Protein AF-A0A2R6L2K7-F1 (afdb_monomer)

Solvent-accessible surface area (backbone atoms only — not comparable to full-atom values): 9594 Å² total; per-residue (Å²): 142,84,84,87,81,92,71,81,72,74,74,75,50,68,69,57,54,51,52,52,54,52,51,53,54,52,49,56,57,52,56,72,70,53,77,77,84,83,84,81,93,77,87,82,92,82,90,83,88,83,89,83,91,78,91,84,77,79,75,54,101,51,101,55,38,68,54,60,54,50,56,69,71,49,79,73,59,84,59,66,73,78,69,74,61,68,86,59,79,52,70,46,79,48,62,51,57,77,86,43,71,70,37,73,26,36,37,38,37,29,46,72,83,39,60,38,49,74,41,76,40,66,57,100,82,45,74,54,48,50,19,38,88,80,5,36,33,72,32,63,34,72,75,79,84,132

pLDDT: mean 70.87, std 17.77, range [35.28, 95.0]

Nearest PDB structures (foldseek):
  6blq-assembly1_A  TM=5.596E-01  e=4.048E+00  Mus musculus

Sequence (146 aa):
MIAGTDEAGRAVDTRQVGLVVVAILGLAVAALFIPAPAGGDGSGPGNGSDGTDGTPDAPSDGPGGWLLWLVDQIDIDDTPPDRAETDEPRCVVAFDPPPEPGRTVTVSVVLDGERAADVPVWFEGERIGRTDGDGTVSGEVPYVRE

Mean predicted aligned error: 21.25 Å

Radius of gyration: 28.39 Å; Cα contacts (8 Å, |Δi|>4): 127; chains: 1; bounding box: 73×47×49 Å

Secondary structure (DSSP, 8-state):
-------------HHHHHHHHHHHHHHHHHHHTS--------------------------SSTTHHHHHHHHHS----S-----------EEEEEES---TT-EEEEEEEETTEE--S-EEEETTEEEEE--TTSEEEEEPPPPP-

Foldseek 3Di:
DDDDDPPPVVPCPVVNVVVVVVVVVVVVVVVVPDDPDDDDDDDDDDDDDDDDDDDDDQPDPDPCSVVVVVVVPPPPVPVPPPPPPPVPWDWDWDWVPPADAQDKIKIWIDTNNHQDFQDFDDDPNHTQDTAHPNNIDIGHHHDDDD

Structure (mmCIF, N/CA/C/O backbone):
data_AF-A0A2R6L2K7-F1
#
_entry.id   AF-A0A2R6L2K7-F1
#
loop_
_atom_site.group_PDB
_atom_site.id
_atom_site.type_symbol
_atom_site.label_atom_id
_atom_site.label_alt_id
_atom_site.label_comp_id
_atom_site.label_asym_id
_atom_site.label_entity_id
_atom_site.label_seq_id
_atom_site.pdbx_PDB_ins_code
_atom_site.Cartn_x
_atom_site.Cartn_y
_atom_site.Cartn_z
_atom_site.occupancy
_atom_site.B_iso_or_equiv
_atom_site.auth_seq_id
_atom_site.auth_comp_id
_atom_site.auth_asym_id
_atom_site.auth_atom_id
_atom_site.pdbx_PDB_model_num
ATOM 1 N N . MET A 1 1 ? 5.139 -39.641 22.511 1.00 47.28 1 MET A N 1
ATOM 2 C CA . MET A 1 1 ? 6.504 -39.171 22.201 1.00 47.28 1 MET A CA 1
ATOM 3 C C . MET A 1 1 ? 6.721 -39.317 20.709 1.00 47.28 1 MET A C 1
ATOM 5 O O . MET A 1 1 ? 6.937 -40.432 20.260 1.00 47.28 1 MET A O 1
ATOM 9 N N . ILE A 1 2 ? 6.615 -38.214 19.968 1.00 41.72 2 ILE A N 1
ATOM 10 C CA . ILE A 1 2 ? 7.308 -37.998 18.694 1.00 41.72 2 ILE A CA 1
ATOM 11 C C . ILE A 1 2 ? 7.810 -36.557 18.780 1.00 41.72 2 ILE A C 1
ATOM 13 O O . ILE A 1 2 ? 7.048 -35.653 19.117 1.00 41.72 2 ILE A O 1
ATOM 17 N N . ALA A 1 3 ? 9.120 -36.420 18.636 1.00 46.97 3 ALA A N 1
ATOM 18 C CA . ALA A 1 3 ? 9.870 -35.181 18.655 1.00 46.97 3 ALA A CA 1
ATOM 19 C C . ALA A 1 3 ? 9.956 -34.595 17.239 1.00 46.97 3 ALA A C 1
ATOM 21 O O . ALA A 1 3 ? 9.873 -35.345 16.269 1.00 46.97 3 ALA A O 1
ATOM 22 N N . GLY A 1 4 ? 10.217 -33.290 17.164 1.00 48.97 4 GLY A N 1
ATOM 23 C CA . GLY A 1 4 ? 10.789 -32.648 15.981 1.00 48.97 4 GLY A CA 1
ATOM 24 C C . GLY A 1 4 ? 9.807 -31.810 15.172 1.00 48.97 4 GLY A C 1
ATOM 25 O O . GLY A 1 4 ? 9.266 -32.282 14.184 1.00 48.97 4 GLY A O 1
ATOM 26 N N . THR A 1 5 ? 9.671 -30.542 15.549 1.00 47.66 5 THR A N 1
ATOM 27 C CA . THR A 1 5 ? 9.524 -29.445 14.581 1.00 47.66 5 THR A CA 1
ATOM 28 C C . THR A 1 5 ? 10.376 -28.297 15.098 1.00 47.66 5 THR A C 1
ATOM 30 O O . THR A 1 5 ? 9.903 -27.379 15.767 1.00 47.66 5 THR A O 1
ATOM 33 N N . ASP A 1 6 ? 11.677 -28.425 14.849 1.00 57.09 6 ASP A N 1
ATOM 34 C CA . ASP A 1 6 ? 12.589 -27.298 14.742 1.00 57.09 6 ASP A CA 1
ATOM 35 C C . ASP A 1 6 ? 12.158 -26.466 13.529 1.00 57.09 6 ASP A C 1
ATOM 37 O O . ASP A 1 6 ? 12.648 -26.656 12.425 1.00 57.09 6 ASP A O 1
ATOM 41 N N . GLU A 1 7 ? 11.224 -25.543 13.726 1.00 50.31 7 GLU A N 1
ATOM 42 C CA . GLU A 1 7 ? 10.991 -24.447 12.786 1.00 50.31 7 GLU A CA 1
ATOM 43 C C . GLU A 1 7 ? 11.061 -23.136 13.558 1.00 50.31 7 GLU A C 1
ATOM 45 O O . GLU A 1 7 ? 10.101 -22.383 13.713 1.00 50.31 7 GLU A O 1
ATOM 50 N N . ALA A 1 8 ? 12.262 -22.851 14.061 1.00 45.91 8 ALA A N 1
ATOM 51 C CA . ALA A 1 8 ? 12.682 -21.481 14.285 1.00 45.91 8 ALA A CA 1
ATOM 52 C C . ALA A 1 8 ? 12.795 -20.806 12.909 1.00 45.91 8 ALA A C 1
ATOM 54 O O . ALA A 1 8 ? 13.889 -20.630 12.372 1.00 45.91 8 ALA A O 1
ATOM 55 N N . GLY A 1 9 ? 11.646 -20.454 12.325 1.00 46.88 9 GLY A N 1
ATOM 56 C CA . GLY A 1 9 ? 11.562 -19.483 11.249 1.00 46.88 9 GLY A CA 1
ATOM 57 C C . GLY A 1 9 ? 12.217 -18.217 11.770 1.00 46.88 9 GLY A C 1
ATOM 58 O O . GLY A 1 9 ? 11.654 -17.505 12.601 1.00 46.88 9 GLY A O 1
ATOM 59 N N . ARG A 1 10 ? 13.474 -18.004 11.377 1.00 57.91 10 ARG A N 1
ATOM 60 C CA . ARG A 1 10 ? 14.260 -16.841 11.764 1.00 57.91 10 ARG A CA 1
ATOM 61 C C . ARG A 1 10 ? 13.556 -15.655 11.124 1.00 57.91 10 ARG A C 1
ATOM 63 O O . ARG A 1 10 ? 13.783 -15.374 9.953 1.00 57.91 10 ARG A O 1
ATOM 70 N N . ALA A 1 11 ? 12.635 -15.044 11.867 1.00 52.50 11 ALA A N 1
ATOM 71 C CA . ALA A 1 11 ? 11.959 -13.831 11.457 1.00 52.50 11 ALA A CA 1
ATOM 72 C C . ALA A 1 11 ? 13.060 -12.851 11.065 1.00 52.50 11 ALA A C 1
ATOM 74 O O . ALA A 1 11 ? 13.870 -12.442 11.899 1.00 52.50 11 ALA A O 1
ATOM 75 N N . VAL A 1 12 ? 13.179 -12.586 9.768 1.00 62.56 12 VAL A N 1
ATOM 76 C CA . VAL A 1 12 ? 14.147 -11.617 9.288 1.00 62.56 12 VAL A CA 1
ATOM 77 C C . VAL A 1 12 ? 13.568 -10.274 9.695 1.00 62.56 12 VAL A C 1
ATOM 79 O O . VAL A 1 12 ? 12.585 -9.818 9.116 1.00 62.56 12 VAL A O 1
ATOM 82 N N . ASP A 1 13 ? 14.124 -9.678 10.748 1.00 73.06 13 ASP A N 1
ATOM 83 C CA . ASP A 1 13 ? 13.700 -8.367 11.217 1.00 73.06 13 ASP A CA 1
ATOM 84 C C . ASP A 1 13 ? 13.764 -7.384 10.042 1.00 73.06 13 ASP A C 1
ATOM 86 O O . ASP A 1 13 ? 14.817 -7.189 9.433 1.00 73.06 13 ASP A O 1
ATOM 90 N N . THR A 1 14 ? 12.654 -6.720 9.718 1.00 69.06 14 THR A N 1
ATOM 91 C CA . THR A 1 14 ? 12.574 -5.742 8.615 1.00 69.06 14 THR A CA 1
ATOM 92 C C . THR A 1 14 ? 13.623 -4.631 8.759 1.00 69.06 14 THR A C 1
ATOM 94 O O . THR A 1 14 ? 14.099 -4.066 7.776 1.00 69.06 14 THR A O 1
ATOM 97 N N . ARG A 1 15 ? 14.062 -4.362 9.998 1.00 71.81 15 ARG A N 1
ATOM 98 C CA . ARG A 1 15 ? 15.183 -3.463 10.312 1.00 71.81 15 ARG A CA 1
ATOM 99 C C . ARG A 1 15 ? 16.527 -3.996 9.805 1.00 71.81 15 ARG A C 1
ATOM 101 O O . ARG A 1 15 ? 17.345 -3.217 9.328 1.00 71.81 15 ARG A O 1
ATOM 108 N N . GLN A 1 16 ? 16.744 -5.306 9.877 1.00 75.44 16 GLN A N 1
ATOM 109 C CA . GLN A 1 16 ? 17.936 -5.976 9.364 1.00 75.44 16 GLN A CA 1
ATOM 110 C C . GLN A 1 16 ? 17.948 -5.977 7.829 1.00 75.44 16 GLN A C 1
ATOM 112 O O . GLN A 1 16 ? 18.979 -5.668 7.237 1.00 75.44 16 GLN A O 1
ATOM 117 N N . VAL A 1 17 ? 16.797 -6.211 7.186 1.00 76.62 17 VAL A N 1
ATOM 118 C CA . VAL A 1 17 ? 16.657 -6.093 5.720 1.00 76.62 17 VAL A CA 1
ATOM 119 C C . VAL A 1 17 ? 16.941 -4.663 5.257 1.00 76.62 17 VAL A C 1
ATOM 121 O O . VAL A 1 17 ? 17.707 -4.460 4.316 1.00 76.62 17 VAL A O 1
ATOM 124 N N . GLY A 1 18 ? 16.397 -3.663 5.960 1.00 81.12 18 GLY A N 1
ATOM 125 C CA . GLY A 1 18 ? 16.644 -2.252 5.660 1.00 81.12 18 GLY A CA 1
ATOM 126 C C . GLY A 1 18 ? 18.130 -1.883 5.707 1.00 81.12 18 GLY A C 1
ATOM 127 O O . GLY A 1 18 ? 18.625 -1.210 4.805 1.00 81.12 18 GLY A O 1
ATOM 128 N N . LEU A 1 19 ? 18.871 -2.378 6.706 1.00 80.62 19 LEU A N 1
ATOM 129 C CA . LEU A 1 19 ? 20.314 -2.137 6.810 1.00 80.62 19 LEU A CA 1
ATOM 130 C C . LEU A 1 19 ? 21.109 -2.800 5.679 1.00 80.62 19 LEU A C 1
ATOM 132 O O . LEU A 1 19 ? 22.038 -2.186 5.156 1.00 80.62 19 LEU A O 1
ATOM 136 N N . VAL A 1 20 ? 20.741 -4.018 5.271 1.00 83.06 20 VAL A N 1
ATOM 137 C CA . VAL A 1 20 ? 21.416 -4.735 4.175 1.00 83.06 20 VAL A CA 1
ATOM 138 C C . VAL A 1 20 ? 21.215 -4.013 2.841 1.00 83.06 20 VAL A C 1
ATOM 140 O O . VAL A 1 20 ? 22.183 -3.797 2.114 1.00 83.06 20 VAL A O 1
ATOM 143 N N . VAL A 1 21 ? 19.993 -3.563 2.540 1.00 86.88 21 VAL A N 1
ATOM 144 C CA . VAL A 1 21 ? 19.700 -2.809 1.308 1.00 86.88 21 VAL A CA 1
ATOM 145 C C . VAL A 1 21 ? 20.467 -1.483 1.269 1.00 86.88 21 VAL A C 1
ATOM 147 O O . VAL A 1 21 ? 21.071 -1.157 0.247 1.00 86.88 21 VAL A O 1
ATOM 150 N N . VAL A 1 22 ? 20.512 -0.745 2.386 1.00 89.81 22 VAL A N 1
ATOM 151 C CA . VAL A 1 22 ? 21.2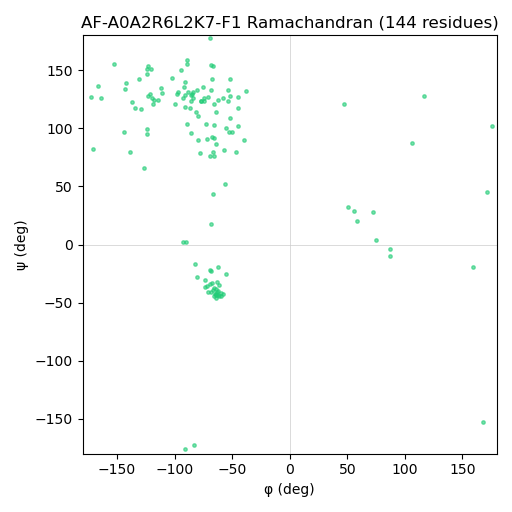85 0.507 2.490 1.00 89.81 22 VAL A CA 1
ATOM 152 C C . VAL A 1 22 ? 22.784 0.257 2.313 1.00 89.81 22 VAL A C 1
ATOM 154 O O . VAL A 1 22 ? 23.448 1.023 1.617 1.00 89.81 22 VAL A O 1
ATOM 157 N N . ALA A 1 23 ? 23.323 -0.820 2.891 1.00 87.88 23 ALA A N 1
ATOM 158 C CA . ALA A 1 23 ? 24.733 -1.171 2.748 1.00 87.88 23 ALA A CA 1
ATOM 159 C C . ALA A 1 23 ? 25.105 -1.504 1.293 1.00 87.88 23 ALA A C 1
ATOM 161 O O . ALA A 1 23 ? 26.119 -1.016 0.795 1.00 87.88 23 ALA A O 1
ATOM 162 N N . ILE A 1 24 ? 24.268 -2.277 0.592 1.00 90.25 24 ILE A N 1
ATOM 163 C CA . ILE A 1 24 ? 24.482 -2.630 -0.821 1.00 90.25 24 ILE A CA 1
ATOM 164 C C . ILE A 1 24 ? 24.419 -1.379 -1.708 1.00 90.25 24 ILE A C 1
ATOM 166 O O . ILE A 1 24 ? 25.309 -1.167 -2.532 1.00 90.25 24 ILE A O 1
ATOM 170 N N . LEU A 1 25 ? 23.416 -0.516 -1.508 1.00 90.25 25 LEU A N 1
ATOM 171 C CA . LEU A 1 25 ? 23.301 0.757 -2.230 1.00 90.25 25 LEU A CA 1
ATOM 172 C C . LEU A 1 25 ? 24.512 1.664 -1.982 1.00 90.25 25 LEU A C 1
ATOM 174 O O . LEU A 1 25 ? 25.063 2.224 -2.928 1.00 90.25 25 LEU A O 1
ATOM 178 N N . GLY A 1 26 ? 24.964 1.771 -0.730 1.00 89.50 26 GLY A N 1
ATOM 179 C CA . GLY A 1 26 ? 26.159 2.536 -0.376 1.00 89.50 26 GLY A CA 1
ATOM 180 C C . GLY A 1 26 ? 27.421 2.019 -1.072 1.00 89.50 26 GLY A C 1
ATOM 181 O O . GLY A 1 26 ? 28.207 2.815 -1.585 1.00 89.50 26 GLY A O 1
ATOM 182 N N . LEU A 1 27 ? 27.591 0.696 -1.156 1.00 85.56 27 LEU A N 1
ATOM 183 C CA . LEU A 1 27 ? 28.738 0.065 -1.816 1.00 85.56 27 LEU A CA 1
ATOM 184 C C . LEU A 1 27 ? 28.707 0.283 -3.339 1.00 85.56 27 LEU A C 1
ATOM 186 O O . LEU A 1 27 ? 29.731 0.625 -3.927 1.00 85.56 27 LEU A O 1
ATOM 190 N N . ALA A 1 28 ? 27.534 0.182 -3.971 1.00 84.00 28 ALA A N 1
ATOM 191 C CA . ALA A 1 28 ? 27.367 0.449 -5.402 1.00 84.00 28 ALA A CA 1
ATOM 192 C C . ALA A 1 28 ? 27.668 1.914 -5.767 1.00 84.00 28 ALA A C 1
ATOM 194 O O . ALA A 1 28 ? 28.360 2.185 -6.749 1.00 84.00 28 ALA A O 1
ATOM 195 N N . VAL A 1 29 ? 27.200 2.862 -4.948 1.00 84.69 29 VAL A N 1
ATOM 196 C CA . VAL A 1 29 ? 27.506 4.290 -5.128 1.00 84.69 29 VAL A CA 1
ATOM 197 C C . VAL A 1 29 ? 29.000 4.552 -4.941 1.00 84.69 29 VAL A C 1
ATOM 199 O O . VAL A 1 29 ? 29.595 5.268 -5.743 1.00 84.69 29 VAL A O 1
ATOM 202 N N . ALA A 1 30 ? 29.631 3.942 -3.934 1.00 76.19 30 ALA A N 1
ATOM 203 C CA . ALA A 1 30 ? 31.069 4.077 -3.712 1.00 76.19 30 ALA A CA 1
ATOM 204 C C . ALA A 1 30 ? 31.893 3.534 -4.892 1.00 76.19 30 ALA A C 1
ATOM 206 O O . ALA A 1 30 ? 32.863 4.172 -5.296 1.00 76.19 30 ALA A O 1
ATOM 207 N N . ALA A 1 31 ? 31.484 2.410 -5.489 1.00 76.06 31 ALA A N 1
ATOM 208 C CA . ALA A 1 31 ? 32.160 1.819 -6.643 1.00 76.06 31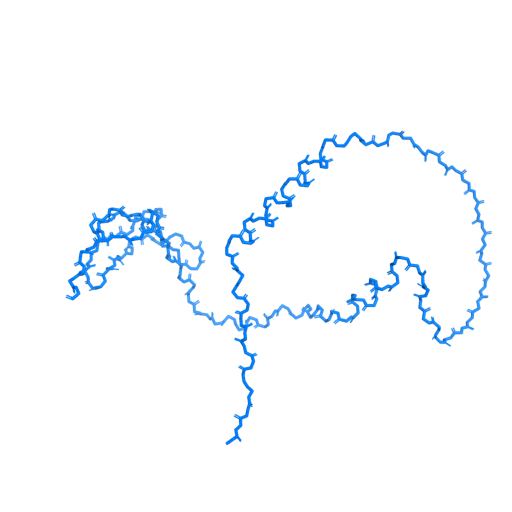 ALA A CA 1
ATOM 209 C C . ALA A 1 31 ? 32.141 2.730 -7.885 1.00 76.06 31 ALA A C 1
ATOM 211 O O . ALA A 1 31 ? 33.113 2.755 -8.636 1.00 76.06 31 ALA A O 1
ATOM 212 N N . LEU A 1 32 ? 31.083 3.528 -8.074 1.00 76.00 32 LEU A N 1
ATOM 213 C CA . LEU A 1 32 ? 30.983 4.482 -9.186 1.00 76.00 32 LEU A CA 1
ATOM 214 C C . LEU A 1 32 ? 31.979 5.654 -9.063 1.00 76.00 32 LEU A C 1
ATOM 216 O O . LEU A 1 32 ? 32.326 6.284 -10.059 1.00 76.00 32 LEU A O 1
ATOM 220 N N . PHE A 1 33 ? 32.439 5.947 -7.844 1.00 71.62 33 PHE A N 1
ATOM 221 C CA . PHE A 1 33 ? 33.405 7.009 -7.548 1.00 71.62 33 PHE A CA 1
ATOM 222 C C . PHE A 1 33 ? 34.861 6.525 -7.530 1.00 71.62 33 PHE A C 1
ATOM 224 O O . PHE A 1 33 ? 35.761 7.329 -7.278 1.00 71.62 33 PHE A O 1
ATOM 231 N N . ILE A 1 34 ? 35.120 5.244 -7.816 1.00 68.06 34 ILE A N 1
ATOM 232 C CA . ILE A 1 34 ? 36.484 4.740 -7.986 1.00 68.06 34 ILE A CA 1
ATOM 233 C C . ILE A 1 34 ? 36.939 5.087 -9.413 1.00 68.06 34 ILE A C 1
ATOM 235 O O . ILE A 1 34 ? 36.385 4.545 -10.372 1.00 68.06 34 ILE A O 1
ATOM 239 N N . PRO A 1 35 ? 37.942 5.966 -9.602 1.00 62.91 35 PRO A N 1
ATOM 240 C CA . PRO A 1 35 ? 38.538 6.150 -10.917 1.00 62.91 35 PRO A CA 1
ATOM 241 C C . PRO A 1 35 ? 39.171 4.825 -11.350 1.00 62.91 35 PRO A C 1
ATOM 243 O O . PRO A 1 35 ? 39.991 4.257 -10.626 1.00 62.91 35 PRO A O 1
ATOM 246 N N . ALA A 1 36 ? 38.775 4.321 -12.521 1.00 65.62 36 ALA A N 1
ATOM 247 C CA . ALA A 1 36 ? 39.369 3.118 -13.089 1.00 65.62 36 ALA A CA 1
ATOM 248 C C . ALA A 1 36 ? 40.900 3.287 -13.166 1.00 65.62 36 ALA A C 1
ATOM 250 O O . ALA A 1 36 ? 41.364 4.337 -13.630 1.00 65.62 36 ALA A O 1
ATOM 251 N N . PRO A 1 37 ? 41.703 2.298 -12.730 1.00 61.47 37 PRO A N 1
ATOM 252 C CA . PRO A 1 37 ? 43.139 2.357 -12.938 1.00 61.47 37 PRO A CA 1
ATOM 253 C C . PRO A 1 37 ? 43.404 2.311 -14.446 1.00 61.47 37 PRO A C 1
ATOM 255 O O . PRO A 1 37 ? 43.105 1.328 -15.121 1.00 61.47 37 PRO A O 1
ATOM 258 N N . ALA A 1 38 ? 43.938 3.401 -14.988 1.00 57.50 38 ALA A N 1
ATOM 259 C CA . ALA A 1 38 ? 44.456 3.423 -16.344 1.00 57.50 38 ALA A CA 1
ATOM 260 C C . ALA A 1 38 ? 45.834 2.739 -16.370 1.00 57.50 38 ALA A C 1
ATOM 262 O O . ALA A 1 38 ? 46.751 3.190 -15.684 1.00 57.50 38 ALA A O 1
ATOM 263 N N . GLY A 1 39 ? 45.984 1.706 -17.205 1.00 49.28 39 GLY A N 1
ATOM 264 C CA . GLY A 1 39 ? 47.281 1.246 -17.718 1.00 49.28 39 GLY A CA 1
ATOM 265 C C . GLY A 1 39 ? 47.698 -0.169 -17.310 1.00 49.28 39 GLY A C 1
ATOM 266 O O . GLY A 1 39 ? 47.747 -0.498 -16.127 1.00 49.28 39 GLY A O 1
ATOM 267 N N . GLY A 1 40 ? 48.055 -0.984 -18.308 1.00 40.97 40 GLY A N 1
ATOM 268 C CA . GLY A 1 40 ? 48.608 -2.323 -18.102 1.00 40.97 40 GLY A CA 1
ATOM 269 C C . GLY A 1 40 ? 48.744 -3.165 -19.373 1.00 40.97 40 GLY A C 1
ATOM 270 O O . GLY A 1 40 ? 48.352 -4.326 -19.381 1.00 40.97 40 GLY A O 1
ATOM 271 N N . ASP A 1 41 ? 49.259 -2.597 -20.459 1.00 57.88 41 ASP A N 1
ATOM 272 C CA . ASP A 1 41 ? 49.667 -3.305 -21.674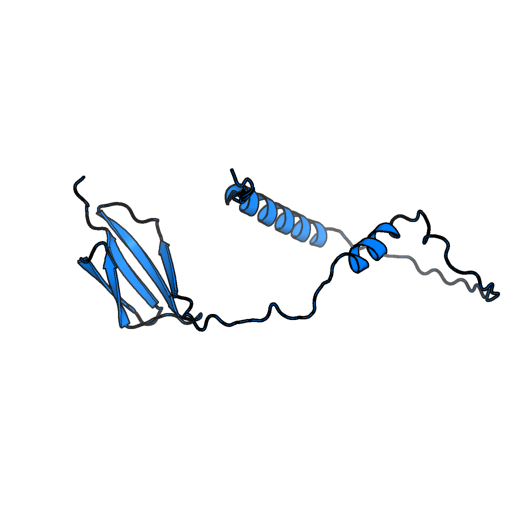 1.00 57.88 41 ASP A CA 1
ATOM 273 C C . ASP A 1 41 ? 50.864 -4.232 -21.380 1.00 57.88 41 ASP A C 1
ATOM 275 O O . ASP A 1 41 ? 52.006 -3.801 -21.249 1.00 57.88 41 ASP A O 1
ATOM 279 N N . GLY A 1 42 ? 50.591 -5.534 -21.263 1.00 40.56 42 GLY A N 1
ATOM 280 C CA . GLY A 1 42 ? 51.596 -6.578 -21.064 1.00 40.56 42 GLY A CA 1
ATOM 281 C C . GLY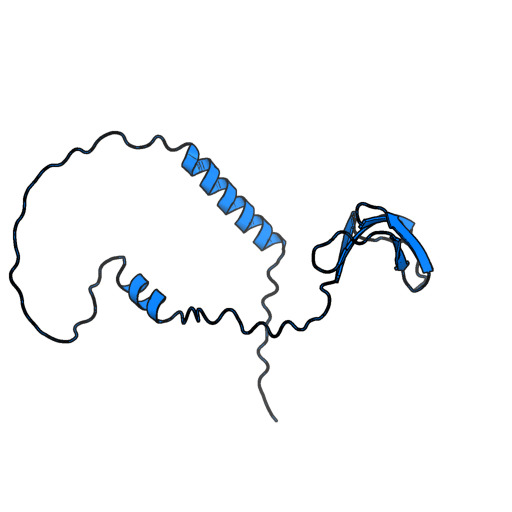 A 1 42 ? 51.502 -7.654 -22.141 1.00 40.56 42 GLY A C 1
ATOM 282 O O . GLY A 1 42 ? 50.720 -8.591 -22.022 1.00 40.56 42 GLY A O 1
ATOM 283 N N . SER A 1 43 ? 52.310 -7.528 -23.194 1.00 49.25 43 SER A N 1
ATOM 284 C CA . SER A 1 43 ? 52.585 -8.616 -24.140 1.00 49.25 43 SER A CA 1
ATOM 285 C C . SER A 1 43 ? 53.705 -9.513 -23.606 1.00 49.25 43 SER A C 1
ATOM 287 O O . SER A 1 43 ? 54.775 -9.017 -23.262 1.00 49.25 43 SER A O 1
ATOM 289 N N . GLY A 1 44 ? 53.500 -10.831 -23.615 1.00 35.28 44 GLY A N 1
ATOM 290 C CA . GLY A 1 44 ? 54.555 -11.829 -23.414 1.00 35.28 44 GLY A CA 1
ATOM 291 C C . GLY A 1 44 ? 54.087 -13.222 -23.862 1.00 35.28 44 GLY A C 1
ATOM 292 O O . GLY A 1 44 ? 53.025 -13.650 -23.415 1.00 35.28 44 GLY A O 1
ATOM 293 N N . PRO A 1 45 ? 54.810 -13.935 -24.751 1.00 59.06 45 PRO A N 1
ATOM 294 C CA . PRO A 1 45 ? 54.399 -15.250 -25.232 1.00 59.06 45 PRO A CA 1
ATOM 295 C C . PRO A 1 45 ? 54.993 -16.362 -24.356 1.00 59.06 45 PRO A C 1
ATOM 297 O O . PRO A 1 45 ? 56.182 -16.347 -24.042 1.00 59.06 45 PRO A O 1
ATOM 300 N N . GLY A 1 46 ? 54.182 -17.358 -24.008 1.00 37.00 46 GLY A N 1
ATOM 301 C CA . GLY A 1 46 ? 54.623 -18.550 -23.286 1.00 37.00 46 GLY A CA 1
ATOM 302 C C . GLY A 1 46 ? 53.865 -19.777 -23.772 1.00 37.00 46 GLY A C 1
ATOM 303 O O . GLY A 1 46 ? 52.739 -20.018 -23.357 1.00 37.00 46 GLY A O 1
ATOM 304 N N . ASN A 1 47 ? 54.488 -20.519 -24.685 1.00 53.69 47 ASN A N 1
ATOM 305 C CA . ASN A 1 47 ? 54.040 -21.818 -25.172 1.00 53.69 47 ASN A CA 1
ATOM 306 C C . ASN A 1 47 ? 54.552 -22.914 -24.225 1.00 53.69 47 ASN A C 1
ATOM 308 O O . ASN A 1 47 ? 55.752 -22.968 -23.959 1.00 53.69 47 ASN A O 1
ATOM 312 N N . GLY A 1 48 ? 53.668 -23.796 -23.763 1.00 37.31 48 GLY A N 1
ATOM 313 C CA . GLY A 1 48 ? 54.021 -24.945 -22.932 1.00 37.31 48 GLY A CA 1
ATOM 314 C C . GLY A 1 48 ? 52.832 -25.880 -22.765 1.00 37.31 48 GLY A C 1
ATOM 315 O O . GLY A 1 48 ? 52.110 -25.800 -21.780 1.00 37.31 48 GLY A O 1
ATOM 316 N N . SER A 1 49 ? 52.609 -26.735 -23.757 1.00 53.25 49 SER A N 1
ATOM 317 C CA . SER A 1 49 ? 51.826 -27.960 -23.600 1.00 53.25 49 SER A CA 1
ATOM 318 C C . SER A 1 49 ? 52.812 -29.072 -23.256 1.00 53.25 49 SER A C 1
ATOM 320 O O . SER A 1 49 ? 53.770 -29.222 -24.001 1.00 53.25 49 SER A O 1
ATOM 322 N N . ASP A 1 50 ? 52.601 -29.808 -22.164 1.00 46.75 50 ASP A N 1
ATOM 323 C CA . ASP A 1 50 ? 52.966 -31.229 -22.047 1.00 46.75 50 ASP A CA 1
ATOM 324 C C . ASP A 1 50 ? 52.297 -31.844 -20.805 1.00 46.75 50 ASP A C 1
ATOM 326 O O . ASP A 1 50 ? 52.175 -31.204 -19.762 1.00 46.75 50 ASP A O 1
ATOM 330 N N . GLY A 1 51 ? 51.755 -33.052 -20.989 1.00 44.97 51 GLY A N 1
ATOM 331 C CA . GLY A 1 51 ? 50.665 -33.613 -20.191 1.00 44.97 51 GLY A CA 1
ATOM 332 C C . GLY A 1 51 ? 51.037 -34.447 -18.967 1.00 44.97 51 GLY A C 1
ATOM 333 O O . GLY A 1 51 ? 52.201 -34.620 -18.618 1.00 44.97 51 GLY A O 1
ATOM 334 N N . THR A 1 52 ? 50.002 -34.995 -18.325 1.00 39.31 52 THR A N 1
ATOM 335 C CA . THR A 1 52 ? 49.999 -36.291 -17.620 1.00 39.31 52 THR A CA 1
ATOM 336 C C . THR A 1 52 ? 48.570 -36.624 -17.177 1.00 39.31 52 THR A C 1
ATOM 338 O O . THR A 1 52 ? 47.905 -35.812 -16.538 1.00 39.31 52 THR A O 1
ATOM 341 N N . ASP A 1 53 ? 48.108 -37.821 -17.540 1.00 58.25 53 ASP A N 1
ATOM 342 C CA . ASP A 1 53 ? 46.870 -38.437 -17.062 1.00 58.25 53 ASP A CA 1
ATOM 343 C C . ASP A 1 53 ? 47.056 -38.966 -15.626 1.00 58.25 53 ASP A C 1
ATOM 345 O O . ASP A 1 53 ? 48.050 -39.633 -15.333 1.00 58.25 53 ASP A O 1
ATOM 349 N N . GLY A 1 54 ? 46.080 -38.714 -14.747 1.00 40.19 54 GLY A N 1
ATOM 350 C CA . GLY A 1 54 ? 46.024 -39.258 -13.385 1.00 40.19 54 GLY A CA 1
ATOM 351 C C . GLY A 1 54 ? 44.843 -38.713 -12.569 1.00 40.19 54 GLY A C 1
ATOM 352 O O . GLY A 1 54 ? 44.865 -37.588 -12.092 1.00 40.19 54 GLY A O 1
ATOM 353 N N . THR A 1 55 ? 43.789 -39.511 -12.426 1.00 43.09 55 THR A N 1
ATOM 354 C CA . THR A 1 55 ? 42.635 -39.335 -11.517 1.00 43.09 55 THR A CA 1
ATOM 355 C C . THR A 1 55 ? 43.047 -39.488 -10.036 1.00 43.09 55 THR A C 1
ATOM 357 O O . THR A 1 55 ? 43.886 -40.350 -9.778 1.00 43.09 55 THR A O 1
ATOM 360 N N . PRO A 1 56 ? 42.361 -38.897 -9.030 1.00 51.84 56 PRO A N 1
ATOM 361 C CA . PRO A 1 56 ? 41.761 -37.567 -8.890 1.00 51.84 56 PRO A CA 1
ATOM 362 C C . PRO A 1 56 ? 42.321 -36.863 -7.626 1.00 51.84 56 PRO A C 1
ATOM 364 O O . PRO A 1 56 ? 41.858 -37.116 -6.512 1.00 51.84 56 PRO A O 1
ATOM 367 N N . ASP A 1 57 ? 43.293 -35.967 -7.772 1.00 49.06 57 ASP A N 1
ATOM 368 C CA . ASP A 1 57 ? 43.771 -35.159 -6.645 1.00 49.06 57 ASP A CA 1
ATOM 369 C C . ASP A 1 57 ? 42.976 -33.852 -6.575 1.00 49.06 57 ASP A C 1
ATOM 371 O O . ASP A 1 57 ? 42.801 -33.158 -7.577 1.00 49.06 57 ASP A O 1
ATOM 375 N N . ALA A 1 58 ? 42.446 -33.555 -5.387 1.00 57.59 58 ALA A N 1
ATOM 376 C CA . ALA A 1 58 ? 41.657 -32.367 -5.074 1.00 57.59 58 ALA A CA 1
ATOM 377 C C . ALA A 1 58 ? 42.185 -31.101 -5.787 1.00 57.59 58 ALA A C 1
ATOM 379 O O . ALA A 1 58 ? 43.391 -30.837 -5.718 1.00 57.59 58 ALA A O 1
ATOM 380 N N . PRO A 1 59 ? 41.326 -30.284 -6.438 1.00 52.56 59 PRO A N 1
ATOM 381 C CA . PRO A 1 59 ? 41.776 -29.062 -7.085 1.00 52.56 59 PRO A CA 1
ATOM 382 C C . PRO A 1 59 ? 42.132 -28.015 -6.026 1.00 52.56 59 PRO A C 1
ATOM 384 O O . PRO A 1 59 ? 41.297 -27.242 -5.568 1.00 52.56 59 PRO A O 1
ATOM 387 N N . SER A 1 60 ? 43.411 -28.073 -5.659 1.00 55.41 60 SER A N 1
ATOM 388 C CA . SER A 1 60 ? 44.341 -26.995 -5.337 1.00 55.41 60 SER A CA 1
ATOM 389 C C . SER A 1 60 ? 43.842 -25.906 -4.388 1.00 55.41 60 SER A C 1
ATOM 391 O O . SER A 1 60 ? 42.939 -25.139 -4.714 1.00 55.41 60 SER A O 1
ATOM 393 N N . ASP A 1 61 ? 44.568 -25.770 -3.273 1.00 55.97 61 ASP A N 1
ATOM 394 C CA . ASP A 1 61 ? 44.582 -24.675 -2.289 1.00 55.97 61 ASP A CA 1
ATOM 395 C C . ASP A 1 61 ? 44.891 -23.284 -2.899 1.00 55.97 61 ASP A C 1
ATOM 397 O O . ASP A 1 61 ? 45.790 -22.557 -2.476 1.00 55.97 61 ASP A O 1
ATOM 401 N N . GLY A 1 62 ? 44.155 -22.896 -3.935 1.00 56.38 62 GLY A N 1
ATOM 402 C CA . GLY A 1 62 ? 44.039 -21.536 -4.422 1.00 56.38 62 GLY A CA 1
ATOM 403 C C . GLY A 1 62 ? 42.806 -20.873 -3.800 1.00 56.38 62 GLY A C 1
ATOM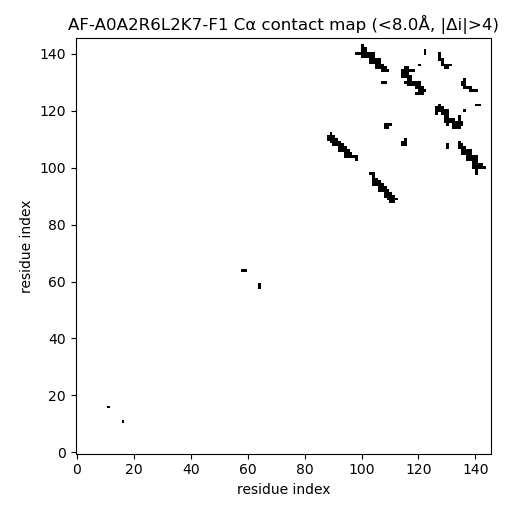 404 O O . GLY A 1 62 ? 41.814 -21.556 -3.515 1.00 56.38 62 GLY A O 1
ATOM 405 N N . PRO A 1 63 ? 42.818 -19.543 -3.605 1.00 49.31 63 PRO A N 1
ATOM 406 C CA . PRO A 1 63 ? 41.647 -18.787 -3.172 1.00 49.31 63 PRO A CA 1
ATOM 407 C C . PRO A 1 63 ? 40.576 -18.819 -4.277 1.00 49.31 63 PRO A C 1
ATOM 409 O O . PRO A 1 63 ? 40.467 -17.905 -5.085 1.00 49.31 63 PRO A O 1
ATOM 412 N N . GLY A 1 64 ? 39.830 -19.920 -4.359 1.00 57.12 64 GLY A N 1
ATOM 413 C CA . GLY A 1 64 ? 38.832 -20.161 -5.402 1.00 57.12 64 GLY A CA 1
ATOM 414 C C . GLY A 1 64 ? 38.458 -21.630 -5.612 1.00 57.12 64 GLY A C 1
ATOM 415 O O . GLY A 1 64 ? 37.374 -21.889 -6.123 1.00 57.12 64 GLY A O 1
ATOM 416 N N . GLY A 1 65 ? 39.275 -22.594 -5.167 1.00 63.50 65 GLY A N 1
ATOM 417 C CA . GLY A 1 65 ? 38.943 -24.025 -5.294 1.00 63.50 65 GLY A CA 1
ATOM 418 C C . GLY A 1 65 ? 37.666 -24.411 -4.535 1.00 63.50 65 GLY A C 1
ATOM 419 O O . GLY A 1 65 ? 36.841 -25.180 -5.021 1.00 63.50 65 GLY A O 1
ATOM 420 N N . TRP A 1 66 ? 37.435 -23.768 -3.388 1.00 66.44 66 TRP A N 1
ATOM 421 C CA . TRP A 1 66 ? 36.218 -23.947 -2.593 1.00 66.44 66 TRP A CA 1
ATOM 422 C C . TRP A 1 66 ? 34.954 -23.380 -3.260 1.00 66.44 66 TRP A C 1
ATOM 424 O O . TRP A 1 66 ? 33.861 -23.833 -2.938 1.00 66.44 66 TRP A O 1
ATOM 434 N N . LEU A 1 67 ? 35.074 -22.429 -4.197 1.00 64.69 67 LEU A N 1
ATOM 435 C CA . LEU A 1 67 ? 33.917 -21.881 -4.917 1.00 64.69 67 LEU A CA 1
ATOM 436 C C . LEU A 1 67 ? 33.374 -22.872 -5.946 1.00 64.69 67 LEU A C 1
ATOM 438 O O . LEU A 1 67 ? 32.165 -22.965 -6.113 1.00 64.69 67 LEU A O 1
ATOM 442 N N . LEU A 1 68 ? 34.249 -23.636 -6.603 1.00 65.75 68 LEU A N 1
ATOM 443 C CA . LEU A 1 68 ? 33.826 -24.637 -7.586 1.00 65.75 68 LEU A CA 1
ATOM 444 C C . LEU A 1 68 ? 33.167 -25.848 -6.919 1.00 65.75 68 LEU A C 1
ATOM 446 O O . LEU A 1 68 ? 32.176 -26.350 -7.433 1.00 65.75 68 LEU A O 1
ATOM 450 N N . TRP A 1 69 ? 33.642 -26.249 -5.737 1.00 67.56 69 TRP A N 1
ATOM 451 C CA . TRP A 1 69 ? 32.942 -27.231 -4.901 1.00 67.56 69 TRP A CA 1
ATOM 452 C C . TRP A 1 69 ? 31.572 -26.722 -4.423 1.00 67.56 69 TRP A C 1
ATOM 454 O O . TRP A 1 69 ? 30.606 -27.475 -4.370 1.00 67.56 69 TRP A O 1
ATOM 464 N N . LEU A 1 70 ? 31.469 -25.433 -4.088 1.00 63.97 70 LEU A N 1
ATOM 465 C CA . LEU A 1 70 ? 30.220 -24.853 -3.598 1.00 63.97 70 LEU A CA 1
ATOM 466 C C . LEU A 1 70 ? 29.148 -24.775 -4.692 1.00 63.97 70 LEU A C 1
ATOM 468 O O . LEU A 1 70 ? 27.981 -24.967 -4.388 1.00 63.97 70 LEU A O 1
ATOM 472 N N . VAL A 1 71 ? 29.532 -24.544 -5.950 1.00 64.94 71 VAL A N 1
ATOM 473 C CA . VAL A 1 71 ? 28.598 -24.590 -7.090 1.00 64.94 71 VAL A CA 1
ATOM 474 C C . VAL A 1 71 ? 28.083 -26.010 -7.347 1.00 64.94 71 VAL A C 1
ATOM 476 O O . VAL A 1 71 ? 26.931 -26.153 -7.723 1.00 64.94 71 VAL A O 1
ATOM 479 N N . ASP A 1 72 ? 28.892 -27.042 -7.093 1.00 64.56 72 ASP A N 1
ATOM 480 C CA . ASP A 1 72 ? 28.500 -28.453 -7.262 1.00 64.56 72 ASP A CA 1
ATOM 481 C C . ASP A 1 72 ? 27.527 -28.937 -6.168 1.00 64.56 72 ASP A C 1
ATOM 483 O O . ASP A 1 72 ? 26.663 -29.76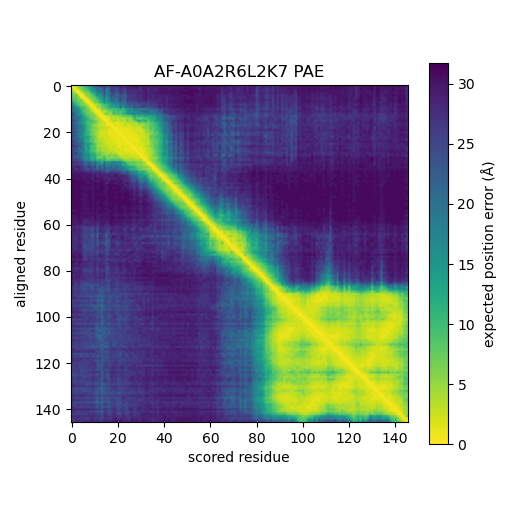9 -6.411 1.00 64.56 72 ASP A O 1
ATOM 487 N N . GLN A 1 73 ? 27.633 -28.379 -4.956 1.00 59.66 73 GLN A N 1
ATOM 488 C CA . GLN A 1 73 ? 26.748 -28.693 -3.823 1.00 59.66 73 GLN A CA 1
ATOM 489 C C . GLN A 1 73 ? 25.423 -27.933 -3.830 1.00 59.66 73 GLN A C 1
ATOM 491 O O . GLN A 1 73 ? 24.507 -28.286 -3.084 1.00 59.66 73 GLN A O 1
ATOM 496 N N . ILE A 1 74 ? 25.330 -26.855 -4.606 1.00 59.72 74 ILE A N 1
ATOM 497 C CA . ILE A 1 74 ? 24.047 -26.231 -4.873 1.00 59.72 74 ILE A CA 1
ATOM 498 C C . ILE A 1 74 ? 23.496 -27.003 -6.067 1.00 59.72 74 ILE A C 1
ATOM 500 O O . ILE A 1 74 ? 23.816 -26.684 -7.209 1.00 59.72 74 ILE A O 1
ATOM 504 N N . ASP A 1 75 ? 22.649 -27.997 -5.797 1.00 53.78 75 ASP A N 1
ATOM 505 C CA . ASP A 1 75 ? 21.583 -28.369 -6.725 1.00 53.78 75 ASP A CA 1
ATOM 506 C C . ASP A 1 75 ? 20.757 -27.090 -6.946 1.00 53.78 75 ASP A C 1
ATOM 508 O O . ASP A 1 75 ? 19.738 -26.828 -6.304 1.00 53.78 75 ASP A O 1
ATOM 512 N N . ILE A 1 76 ? 21.251 -26.216 -7.829 1.00 52.88 76 ILE A N 1
ATOM 513 C CA . ILE A 1 76 ? 20.414 -25.306 -8.588 1.00 52.88 76 ILE A CA 1
ATOM 514 C C . ILE A 1 76 ? 19.693 -26.255 -9.526 1.00 52.88 76 ILE A C 1
ATOM 516 O O . ILE A 1 76 ? 20.056 -26.416 -10.688 1.00 52.88 76 ILE A O 1
ATOM 520 N N . ASP A 1 77 ? 18.719 -26.958 -8.961 1.00 49.88 77 ASP A N 1
ATOM 521 C CA . ASP A 1 77 ? 17.626 -27.528 -9.696 1.00 49.88 77 ASP A CA 1
ATOM 522 C C . ASP A 1 77 ? 17.091 -26.374 -10.548 1.00 49.88 77 ASP A C 1
ATOM 524 O O . ASP A 1 77 ? 16.310 -25.532 -10.113 1.00 49.88 77 ASP A O 1
ATOM 528 N N . ASP A 1 78 ? 17.535 -26.339 -11.802 1.00 51.72 78 ASP A N 1
ATOM 529 C CA . ASP A 1 78 ? 16.864 -25.664 -12.911 1.00 51.72 78 ASP A CA 1
ATOM 530 C C . ASP A 1 78 ? 15.554 -26.410 -13.246 1.00 51.72 78 ASP A C 1
ATOM 532 O O . ASP A 1 78 ? 14.990 -26.284 -14.328 1.00 51.72 78 ASP A O 1
ATOM 536 N N . THR A 1 79 ? 15.071 -27.236 -12.313 1.00 53.44 79 THR A N 1
ATOM 537 C CA . THR A 1 79 ? 13.661 -27.436 -12.045 1.00 53.44 79 THR A CA 1
ATOM 538 C C . THR A 1 79 ? 13.158 -26.111 -11.464 1.00 53.44 79 THR A C 1
ATOM 540 O O . THR A 1 79 ? 13.270 -25.907 -10.250 1.00 53.44 79 THR A O 1
ATOM 543 N N . PRO A 1 80 ? 12.620 -25.165 -12.278 1.00 59.53 80 PRO A N 1
ATOM 544 C CA . PRO A 1 80 ? 11.828 -24.077 -11.717 1.00 59.53 80 PRO A CA 1
ATOM 545 C C . PRO A 1 80 ? 10.895 -24.740 -10.716 1.00 59.53 80 PRO A C 1
ATOM 547 O O . PRO A 1 80 ? 10.292 -25.739 -11.119 1.00 59.53 80 PRO A O 1
ATOM 550 N N . PRO A 1 81 ? 10.858 -24.274 -9.444 1.00 56.69 81 PRO A N 1
ATOM 551 C CA . PRO A 1 81 ? 10.138 -24.966 -8.380 1.00 56.69 81 PRO A CA 1
ATOM 552 C C . PRO A 1 81 ? 8.823 -25.331 -8.999 1.00 56.69 81 PRO A C 1
ATOM 554 O O . PRO A 1 81 ? 8.211 -24.387 -9.507 1.00 56.69 81 PRO A O 1
ATOM 557 N N . ASP A 1 82 ? 8.526 -26.636 -9.114 1.00 49.28 82 ASP A N 1
ATOM 558 C CA . ASP A 1 82 ? 7.345 -27.116 -9.815 1.00 49.28 82 ASP A CA 1
ATOM 559 C C . ASP A 1 82 ? 6.247 -26.210 -9.318 1.00 49.28 82 ASP A C 1
ATOM 561 O O . ASP A 1 82 ? 5.818 -26.287 -8.161 1.00 49.28 82 ASP A O 1
ATOM 565 N N . ARG A 1 83 ? 5.891 -25.241 -10.164 1.00 48.72 83 ARG A N 1
ATOM 566 C CA . ARG A 1 83 ? 4.802 -24.355 -9.886 1.00 48.72 83 ARG A CA 1
ATOM 567 C C . ARG A 1 83 ? 3.672 -25.297 -10.240 1.00 48.72 83 ARG A C 1
ATOM 569 O O . ARG A 1 83 ? 3.034 -25.163 -11.272 1.00 48.72 83 ARG A O 1
ATOM 576 N N . ALA A 1 84 ? 3.359 -26.205 -9.319 1.00 51.47 84 ALA A N 1
ATOM 577 C CA . ALA A 1 84 ? 2.064 -26.098 -8.710 1.00 51.47 84 ALA A CA 1
ATOM 578 C C . ALA A 1 84 ? 1.916 -24.617 -8.339 1.00 51.47 84 ALA A C 1
ATOM 580 O O . ALA A 1 84 ? 2.191 -24.174 -7.228 1.00 51.47 84 ALA A O 1
ATOM 581 N N . GLU A 1 85 ? 1.584 -23.827 -9.362 1.00 53.19 85 GLU A N 1
ATOM 582 C CA . GLU A 1 85 ? 0.558 -22.836 -9.297 1.00 53.19 85 GLU A CA 1
ATOM 583 C C . GLU A 1 85 ? -0.514 -23.538 -8.477 1.00 53.19 85 GLU A C 1
ATOM 585 O O . GLU A 1 85 ? -1.358 -24.277 -8.979 1.00 53.19 85 GLU A O 1
ATOM 590 N N . THR A 1 86 ? -0.446 -23.383 -7.158 1.00 51.12 86 THR A N 1
ATOM 591 C CA . THR A 1 86 ? -1.676 -23.082 -6.478 1.00 51.12 86 THR A CA 1
ATOM 592 C C . THR A 1 86 ? -2.174 -21.882 -7.256 1.00 51.12 86 THR A C 1
ATOM 594 O O . THR A 1 86 ? -1.653 -20.774 -7.126 1.00 51.12 86 THR A O 1
ATOM 597 N N . ASP A 1 87 ? -3.066 -22.175 -8.203 1.00 59.41 87 ASP A N 1
ATOM 598 C CA . ASP A 1 87 ? -3.852 -21.266 -9.034 1.00 59.41 87 ASP A CA 1
ATOM 599 C C . ASP A 1 87 ? -4.829 -20.517 -8.101 1.00 59.41 87 ASP A C 1
ATOM 601 O O . ASP A 1 87 ? -6.039 -20.438 -8.293 1.00 59.41 87 ASP A O 1
ATOM 605 N N . GLU A 1 88 ? -4.287 -20.098 -6.960 1.00 64.69 88 GLU A N 1
ATOM 606 C CA . GLU A 1 88 ? -4.892 -19.315 -5.922 1.00 64.69 88 GLU A CA 1
ATOM 607 C C . GLU A 1 88 ? -4.572 -17.878 -6.307 1.00 64.69 88 GLU A C 1
ATOM 609 O O . GLU A 1 88 ? -3.389 -17.513 -6.397 1.00 64.69 88 GLU A O 1
ATOM 614 N N . PRO A 1 89 ? -5.602 -17.061 -6.560 1.00 66.31 89 PRO A N 1
ATOM 615 C CA . PRO A 1 89 ? -5.384 -15.689 -6.954 1.00 66.31 89 PRO A CA 1
ATOM 616 C C . PRO A 1 89 ? -4.579 -14.978 -5.866 1.00 66.31 89 PRO A C 1
ATOM 618 O O . PRO A 1 89 ? -4.943 -14.981 -4.682 1.00 66.31 89 PRO A O 1
ATOM 621 N N . ARG A 1 90 ? -3.458 -14.368 -6.251 1.00 82.25 90 ARG A N 1
ATOM 622 C CA . ARG A 1 90 ? -2.559 -13.693 -5.308 1.00 82.25 90 ARG A CA 1
ATOM 623 C C . ARG A 1 90 ? -3.147 -12.330 -4.977 1.00 82.25 90 ARG A C 1
ATOM 625 O O . ARG A 1 90 ? -2.880 -11.344 -5.661 1.00 82.25 90 ARG A O 1
ATOM 632 N N . CYS A 1 91 ? -3.972 -12.282 -3.936 1.00 88.44 91 CYS A N 1
ATOM 633 C CA . CYS A 1 91 ? -4.546 -11.043 -3.425 1.00 88.44 91 CYS A CA 1
ATOM 634 C C . CYS A 1 91 ? -3.591 -10.392 -2.417 1.00 88.44 91 CYS A C 1
ATOM 636 O O . CYS A 1 91 ? -3.294 -10.959 -1.365 1.00 88.44 91 CYS A O 1
ATOM 638 N N . VAL A 1 92 ? -3.118 -9.188 -2.732 1.00 88.75 92 VAL A N 1
ATOM 639 C CA . VAL A 1 92 ? -2.270 -8.378 -1.853 1.00 88.75 92 VAL A CA 1
ATOM 640 C C . VAL A 1 92 ? -3.030 -7.118 -1.460 1.00 88.75 92 VAL A C 1
ATOM 642 O O . VAL A 1 92 ? -3.456 -6.342 -2.317 1.00 88.75 92 VAL A O 1
ATOM 645 N N . VAL A 1 93 ? -3.163 -6.901 -0.151 1.00 89.81 93 VAL A N 1
ATOM 646 C CA . VAL A 1 93 ? -3.799 -5.713 0.429 1.00 89.81 93 VAL A CA 1
ATOM 647 C C . VAL A 1 93 ? -2.772 -4.961 1.269 1.00 89.81 93 VAL A C 1
ATOM 649 O O . VAL A 1 93 ? -2.166 -5.535 2.173 1.00 89.81 93 VAL A O 1
ATOM 652 N N . ALA A 1 94 ? -2.575 -3.679 0.972 1.00 89.62 94 ALA A N 1
ATOM 653 C CA . ALA A 1 94 ? -1.647 -2.805 1.686 1.00 89.62 94 ALA A CA 1
ATOM 654 C C . ALA A 1 94 ? -2.362 -1.565 2.233 1.00 89.62 94 ALA A C 1
ATOM 656 O O . ALA A 1 94 ? -3.283 -1.047 1.602 1.00 89.62 94 ALA A O 1
ATOM 657 N N . PHE A 1 95 ? -1.905 -1.082 3.389 1.00 90.25 95 PHE A N 1
ATOM 658 C CA . PHE A 1 95 ? -2.450 0.084 4.084 1.00 90.25 95 PHE A CA 1
ATOM 659 C C . PHE A 1 95 ? -1.361 1.138 4.256 1.00 90.25 95 PHE A C 1
ATOM 661 O O . PHE A 1 95 ? -0.285 0.823 4.768 1.00 90.25 95 PHE A O 1
ATOM 668 N N . ASP A 1 96 ? -1.654 2.376 3.868 1.00 89.06 96 ASP A N 1
ATOM 669 C CA . ASP A 1 96 ? -0.788 3.525 4.117 1.00 89.06 96 ASP A CA 1
ATOM 670 C C . ASP A 1 96 ? -1.605 4.725 4.632 1.00 89.06 96 ASP A C 1
ATOM 672 O O . ASP A 1 96 ? -2.501 5.208 3.926 1.00 89.06 96 ASP A O 1
ATOM 676 N N . PRO A 1 97 ? -1.347 5.214 5.861 1.00 86.88 97 PRO A N 1
ATOM 677 C CA . PRO A 1 97 ? -0.499 4.622 6.911 1.00 86.88 97 PRO A CA 1
ATOM 678 C C . PRO A 1 97 ? -1.111 3.329 7.507 1.00 86.88 97 PRO A C 1
ATOM 680 O O . PRO A 1 97 ? -2.236 2.965 7.153 1.00 86.88 97 PRO A O 1
ATOM 683 N N . PRO A 1 98 ? -0.425 2.636 8.445 1.00 85.94 98 PRO A N 1
ATOM 684 C CA . PRO A 1 98 ? -1.018 1.518 9.179 1.00 85.94 98 PRO A CA 1
ATOM 685 C C . PRO A 1 98 ? -2.370 1.886 9.826 1.00 85.94 98 PRO A C 1
ATOM 687 O O . PRO A 1 98 ? -2.519 3.015 10.316 1.00 85.94 98 PRO A O 1
ATOM 690 N N . PRO A 1 99 ? -3.346 0.958 9.845 1.00 85.12 99 PRO A N 1
ATOM 691 C CA . PRO A 1 99 ? -4.694 1.233 10.327 1.00 85.12 99 PRO A CA 1
ATOM 692 C C . PRO A 1 99 ? -4.733 1.422 11.842 1.00 85.12 99 PRO A C 1
ATOM 694 O O . PRO A 1 99 ? -4.297 0.565 12.607 1.00 85.12 99 PRO A O 1
ATOM 697 N N . GLU A 1 100 ? -5.303 2.547 12.265 1.00 88.50 100 GLU A N 1
ATOM 698 C CA . GLU A 1 100 ? -5.576 2.881 13.662 1.00 88.50 100 GLU A CA 1
ATOM 699 C C . GLU A 1 100 ? -7.032 3.350 13.793 1.00 88.50 100 GLU A C 1
ATOM 701 O O . GLU A 1 100 ? -7.504 4.061 12.904 1.00 88.50 100 GLU A O 1
ATOM 706 N N . PRO A 1 101 ? -7.746 3.015 14.883 1.00 88.56 101 PRO A N 1
ATOM 707 C CA . PRO A 1 101 ? -9.132 3.436 15.080 1.00 88.56 101 PRO A CA 1
ATOM 708 C C . PRO A 1 101 ? -9.348 4.951 14.922 1.00 88.56 101 PRO A C 1
ATOM 710 O O . PRO A 1 101 ? -8.668 5.758 15.560 1.00 88.56 101 PRO A O 1
ATOM 713 N N . GLY A 1 102 ? -10.309 5.334 14.079 1.00 86.88 102 GLY A N 1
ATOM 714 C CA . GLY A 1 102 ? -10.642 6.722 13.742 1.00 86.88 102 GLY A CA 1
ATOM 715 C C . GLY A 1 102 ? -9.653 7.419 12.805 1.00 86.88 102 GLY A C 1
ATOM 716 O O . GLY A 1 102 ? -9.793 8.613 12.546 1.00 86.88 102 GLY A O 1
ATOM 717 N N . ARG A 1 103 ? -8.629 6.718 12.303 1.00 89.19 103 ARG A N 1
ATOM 718 C CA . ARG A 1 103 ? -7.670 7.274 11.342 1.00 89.19 103 ARG A CA 1
ATOM 719 C C . ARG A 1 103 ? -8.135 7.013 9.913 1.00 89.19 103 ARG A C 1
ATOM 721 O O . ARG A 1 103 ? -8.584 5.918 9.584 1.00 89.19 103 ARG A O 1
ATOM 728 N N . THR A 1 104 ? -7.960 7.999 9.037 1.00 90.31 104 THR A N 1
ATOM 729 C CA . THR A 1 104 ? -8.083 7.803 7.588 1.00 90.31 104 THR A CA 1
ATOM 730 C C . THR A 1 104 ? -6.865 7.062 7.047 1.00 90.31 104 THR A C 1
ATOM 732 O O . THR A 1 104 ? -5.732 7.505 7.244 1.00 90.31 104 THR A O 1
ATOM 735 N N . VAL A 1 105 ? -7.101 5.962 6.338 1.00 90.75 105 VAL A N 1
ATOM 736 C CA . VAL A 1 105 ? -6.064 5.182 5.653 1.00 90.75 105 VAL A CA 1
ATOM 737 C C . VAL A 1 105 ? -6.359 5.065 4.170 1.00 90.75 105 VAL A C 1
ATOM 739 O O . VAL A 1 105 ? -7.517 5.107 3.751 1.00 90.75 105 VAL A O 1
ATOM 742 N N . THR A 1 106 ? -5.303 4.883 3.383 1.00 92.50 106 THR A N 1
ATOM 743 C CA . THR A 1 106 ? -5.398 4.493 1.978 1.00 92.50 106 THR A CA 1
ATOM 744 C C . THR A 1 106 ? -5.140 3.001 1.868 1.00 92.50 106 THR A C 1
ATOM 746 O O . THR A 1 106 ? -4.080 2.512 2.255 1.00 92.50 106 THR A O 1
ATOM 749 N N . VAL A 1 107 ? -6.116 2.276 1.336 1.00 92.12 107 VAL A N 1
ATOM 750 C CA . VAL A 1 107 ? -6.015 0.846 1.051 1.00 92.12 107 VAL A CA 1
ATOM 751 C C . VAL A 1 107 ? -5.669 0.675 -0.419 1.00 92.12 107 VAL A C 1
ATOM 753 O O . VAL A 1 107 ? -6.333 1.256 -1.270 1.00 92.12 107 VAL A O 1
ATOM 756 N N . SER A 1 108 ? -4.650 -0.124 -0.722 1.00 91.94 108 SER A N 1
ATOM 757 C CA . SER A 1 108 ? -4.311 -0.563 -2.078 1.00 91.94 108 SER A CA 1
ATOM 758 C C . SER A 1 108 ? -4.593 -2.052 -2.224 1.00 91.94 108 SER A C 1
ATOM 760 O O . SER A 1 108 ? -4.130 -2.838 -1.397 1.00 91.94 108 SER A O 1
ATOM 762 N N . VAL A 1 109 ? -5.305 -2.435 -3.284 1.00 92.25 109 VAL A N 1
ATOM 763 C CA . VAL A 1 109 ? -5.654 -3.830 -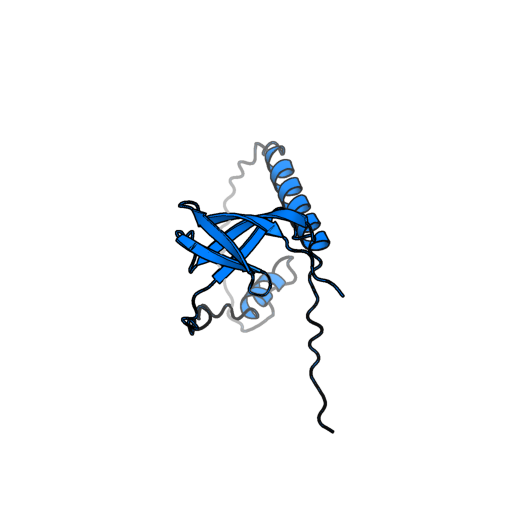3.579 1.00 92.25 109 VAL A CA 1
ATOM 764 C C . VAL A 1 109 ? -5.065 -4.234 -4.926 1.00 92.25 109 VAL A C 1
ATOM 766 O O . VAL A 1 109 ? -5.285 -3.579 -5.949 1.00 92.25 109 VAL A O 1
ATOM 769 N N . VAL A 1 110 ? -4.308 -5.327 -4.916 1.00 91.50 110 VAL A N 1
ATOM 770 C CA . VAL A 1 110 ? -3.724 -5.950 -6.104 1.00 91.50 110 VAL A CA 1
ATOM 771 C C . VAL A 1 110 ? -4.200 -7.395 -6.165 1.00 91.50 110 VAL A C 1
ATOM 773 O O . VAL A 1 110 ? -4.060 -8.123 -5.185 1.00 91.50 110 VAL A O 1
ATOM 776 N N . LEU A 1 111 ? -4.749 -7.802 -7.305 1.00 90.44 111 LEU A N 1
ATOM 777 C CA . LEU A 1 111 ? -5.177 -9.171 -7.574 1.00 90.44 111 LEU A CA 1
ATOM 778 C C . LEU A 1 111 ? -4.362 -9.689 -8.756 1.00 90.44 111 LEU A C 1
ATOM 780 O O . LEU A 1 111 ? -4.350 -9.053 -9.803 1.00 90.44 111 LEU A O 1
ATOM 784 N N . ASP A 1 112 ? -3.613 -10.773 -8.561 1.00 89.81 112 ASP A N 1
ATOM 785 C CA . ASP A 1 112 ? -2.779 -11.391 -9.607 1.00 89.81 112 ASP A CA 1
ATOM 786 C C . ASP A 1 112 ? -1.766 -10.436 -10.265 1.00 89.81 112 ASP A C 1
ATOM 788 O O . ASP A 1 112 ? -1.340 -10.600 -11.405 1.00 89.81 112 ASP A O 1
ATOM 792 N N . GLY A 1 113 ? -1.319 -9.436 -9.499 1.00 86.12 113 GLY A N 1
ATOM 793 C CA . GLY A 1 113 ? -0.378 -8.409 -9.956 1.00 86.12 113 GLY A CA 1
ATOM 794 C C . GLY A 1 113 ? -1.037 -7.198 -10.624 1.00 86.12 113 GLY A C 1
ATOM 795 O O . GLY A 1 113 ? -0.344 -6.222 -10.912 1.00 86.12 113 GLY A O 1
ATOM 796 N N . GLU A 1 114 ? -2.357 -7.207 -10.804 1.00 90.19 114 GLU A N 1
ATOM 797 C CA . GLU A 1 114 ? -3.130 -6.130 -11.421 1.00 90.19 114 GLU A CA 1
ATOM 798 C C . GLU A 1 114 ? -3.852 -5.278 -10.365 1.00 90.19 114 GLU A C 1
ATOM 800 O O . GLU A 1 114 ? -4.326 -5.776 -9.341 1.00 90.19 114 GLU A O 1
ATOM 805 N N . ARG A 1 115 ? -3.939 -3.959 -10.592 1.00 91.19 115 ARG A N 1
ATOM 806 C CA . ARG A 1 115 ? -4.683 -3.051 -9.703 1.00 91.19 115 ARG A CA 1
ATOM 807 C C . ARG A 1 115 ? -6.171 -3.385 -9.764 1.00 91.19 115 ARG A C 1
ATOM 809 O O . ARG A 1 115 ? -6.781 -3.321 -10.829 1.00 91.19 115 ARG A O 1
ATOM 816 N N . ALA A 1 116 ? -6.756 -3.722 -8.620 1.00 91.12 116 ALA A N 1
ATOM 817 C CA . ALA A 1 116 ? -8.127 -4.206 -8.572 1.00 91.12 116 ALA A CA 1
ATOM 818 C C . ALA A 1 116 ? -9.114 -3.041 -8.409 1.00 91.12 116 ALA A C 1
ATOM 820 O O . ALA A 1 116 ? -9.262 -2.504 -7.311 1.00 91.12 116 ALA A O 1
ATOM 821 N N . ALA A 1 117 ? -9.794 -2.655 -9.489 1.00 93.75 117 ALA A N 1
ATOM 822 C CA . ALA A 1 117 ? -10.783 -1.574 -9.504 1.00 93.75 117 ALA A CA 1
ATOM 823 C C . ALA A 1 117 ? -12.214 -2.054 -9.189 1.00 93.75 117 ALA A C 1
ATOM 825 O O . ALA A 1 117 ? -12.557 -3.211 -9.422 1.00 93.75 117 ALA A O 1
ATOM 826 N N . ASP A 1 118 ? -13.065 -1.153 -8.684 1.00 91.19 118 ASP A N 1
ATOM 827 C CA . ASP A 1 118 ? -14.478 -1.394 -8.325 1.00 91.19 118 ASP A CA 1
ATOM 828 C C . ASP A 1 118 ? -14.693 -2.515 -7.278 1.00 91.19 118 ASP A C 1
ATOM 830 O O . ASP A 1 118 ? -15.805 -3.023 -7.083 1.00 91.19 118 ASP A O 1
ATOM 834 N N . VAL A 1 119 ? -13.653 -2.860 -6.515 1.00 91.31 119 VAL A N 1
ATOM 835 C CA . VAL A 1 119 ? -13.706 -3.888 -5.468 1.00 91.31 119 VAL A CA 1
ATOM 836 C C . VAL A 1 119 ? -14.247 -3.283 -4.171 1.00 91.31 119 VAL A C 1
ATOM 838 O O . VAL A 1 119 ? -13.730 -2.262 -3.709 1.00 91.31 119 VAL A O 1
ATOM 841 N N . PRO A 1 120 ? -15.298 -3.858 -3.554 1.00 89.88 120 PRO A N 1
ATOM 842 C CA . PRO A 1 120 ? -15.758 -3.415 -2.244 1.00 89.88 120 PRO A CA 1
ATOM 843 C C . PRO A 1 120 ? -14.724 -3.770 -1.174 1.00 89.88 120 PRO A C 1
ATOM 845 O O . PRO A 1 120 ? -14.258 -4.904 -1.108 1.00 89.88 120 PRO A O 1
ATOM 848 N N . VAL A 1 121 ? -14.404 -2.807 -0.312 1.00 86.94 121 VAL A N 1
ATOM 849 C CA . VAL A 1 121 ? -13.507 -3.031 0.827 1.00 86.94 121 VAL A CA 1
ATOM 850 C C . VAL A 1 121 ? -14.304 -2.926 2.120 1.00 86.94 121 VAL A C 1
ATOM 852 O O . VAL A 1 121 ? -15.116 -2.008 2.293 1.00 86.94 121 VAL A O 1
ATOM 855 N N . TRP A 1 122 ? -14.065 -3.880 3.018 1.00 86.56 122 TRP A N 1
ATOM 856 C CA . TRP A 1 122 ? -14.725 -3.998 4.313 1.00 86.56 122 TRP A CA 1
ATOM 857 C C . TRP A 1 122 ? -13.707 -4.031 5.448 1.00 86.56 122 TRP A C 1
ATOM 859 O O . TRP A 1 122 ? -12.597 -4.532 5.278 1.00 86.56 122 TRP A O 1
ATOM 869 N N . PHE A 1 123 ? -14.120 -3.550 6.614 1.00 81.00 123 PHE A N 1
ATOM 870 C CA . PHE A 1 123 ? -13.377 -3.644 7.862 1.00 81.00 123 PHE A CA 1
ATOM 871 C C . PHE A 1 123 ? -14.319 -4.202 8.929 1.00 81.00 123 PHE A C 1
ATOM 873 O O . PHE A 1 123 ? -15.347 -3.590 9.203 1.00 81.00 123 PHE A O 1
ATOM 880 N N . GLU A 1 124 ? -14.028 -5.388 9.475 1.00 80.44 124 GLU A N 1
ATOM 881 C CA . GLU A 1 124 ? -14.903 -6.066 10.458 1.00 80.44 124 GLU A CA 1
ATOM 882 C C . GLU A 1 124 ? -16.381 -6.180 10.000 1.00 80.44 124 GLU A C 1
ATOM 884 O O . GLU A 1 124 ? -17.317 -6.111 10.793 1.00 80.44 124 GLU A O 1
ATOM 889 N N . GLY A 1 125 ? -16.611 -6.322 8.687 1.00 81.50 125 GLY A N 1
ATOM 890 C CA . GLY A 1 125 ? -17.948 -6.395 8.082 1.00 81.50 125 GLY A CA 1
ATOM 891 C C . GLY A 1 125 ? -18.595 -5.046 7.732 1.00 81.50 125 GLY A C 1
ATOM 892 O O . GLY A 1 125 ? -19.579 -5.035 6.992 1.00 81.50 125 GLY A O 1
ATOM 893 N N . GLU A 1 126 ? -18.030 -3.917 8.167 1.00 80.94 126 GLU A N 1
ATOM 894 C CA . GLU A 1 126 ? -18.477 -2.574 7.776 1.00 80.94 126 GLU A CA 1
ATOM 895 C C . GLU A 1 126 ? -17.832 -2.167 6.446 1.00 80.94 126 GLU A C 1
ATOM 897 O O . GLU A 1 126 ? -16.615 -2.260 6.266 1.00 80.94 126 GLU A O 1
ATOM 902 N N . ARG A 1 127 ? -18.632 -1.709 5.477 1.00 84.88 127 ARG A N 1
ATOM 903 C CA . ARG A 1 127 ? -18.110 -1.295 4.166 1.00 84.88 127 ARG A CA 1
ATOM 904 C C . ARG A 1 127 ? -17.517 0.107 4.242 1.00 84.88 127 ARG A C 1
ATOM 906 O O . ARG A 1 127 ? -18.257 1.083 4.298 1.00 84.88 127 ARG A O 1
ATOM 913 N N . ILE A 1 128 ? -16.196 0.197 4.117 1.00 83.94 128 ILE A N 1
ATOM 914 C CA . ILE A 1 128 ? -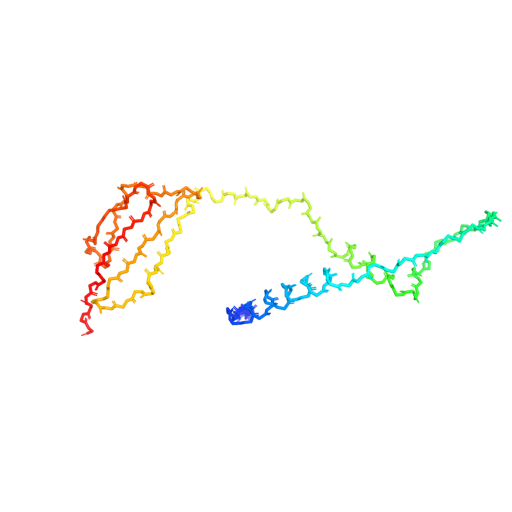15.477 1.478 4.105 1.00 83.94 128 ILE A CA 1
ATOM 915 C C . ILE A 1 128 ? -15.523 2.164 2.736 1.00 83.94 128 ILE A C 1
ATOM 917 O O . ILE A 1 128 ? -15.477 3.388 2.658 1.00 83.94 128 ILE A O 1
ATOM 921 N N . GLY A 1 129 ? -15.644 1.401 1.643 1.00 87.88 129 GLY A N 1
ATOM 922 C CA . GLY A 1 129 ? -15.719 1.995 0.313 1.00 87.88 129 GLY A CA 1
ATOM 923 C C . GLY A 1 129 ? -15.555 1.012 -0.837 1.00 87.88 129 GLY A C 1
ATOM 924 O O . GLY A 1 129 ? -15.926 -0.165 -0.747 1.00 87.88 129 GLY A O 1
ATOM 925 N N . ARG A 1 130 ? -15.064 1.538 -1.958 1.00 93.06 130 ARG A N 1
ATOM 926 C CA . ARG A 1 130 ? -14.797 0.792 -3.184 1.00 93.06 130 ARG A CA 1
ATOM 927 C C . ARG A 1 130 ? -13.532 1.314 -3.840 1.00 93.06 130 ARG A C 1
ATOM 929 O O . ARG A 1 130 ? -13.348 2.529 -3.856 1.00 93.06 130 ARG A O 1
ATOM 936 N N . THR A 1 131 ? -12.698 0.416 -4.349 1.00 93.88 131 THR A N 1
ATOM 937 C CA . THR A 1 131 ? -11.465 0.817 -5.023 1.00 93.88 131 THR A CA 1
ATOM 938 C C . THR A 1 131 ? -11.744 1.546 -6.333 1.00 93.88 131 THR A C 1
ATOM 940 O O . THR A 1 131 ? -12.685 1.219 -7.062 1.00 93.88 131 THR A O 1
ATOM 943 N N . ASP A 1 132 ? -10.931 2.553 -6.620 1.00 91.50 132 ASP A N 1
ATOM 944 C CA . ASP A 1 132 ? -10.941 3.316 -7.864 1.00 91.50 132 ASP A CA 1
ATOM 945 C C . ASP A 1 132 ? -10.150 2.612 -8.981 1.00 91.50 132 ASP A C 1
ATOM 947 O O . ASP A 1 132 ? -9.735 1.460 -8.847 1.00 91.50 132 ASP A O 1
ATOM 951 N N . GLY A 1 133 ? -9.964 3.294 -10.116 1.00 90.88 133 GLY A N 1
ATOM 952 C CA . GLY A 1 133 ? -9.221 2.763 -11.265 1.00 90.88 133 GLY A CA 1
ATOM 953 C C . GLY A 1 133 ? -7.747 2.461 -10.979 1.00 90.88 133 GLY A C 1
ATOM 954 O O . GLY A 1 133 ? -7.152 1.655 -11.690 1.00 90.88 133 GLY A O 1
ATOM 955 N N . ASP A 1 134 ? -7.180 3.047 -9.925 1.00 92.44 134 ASP A N 1
ATOM 956 C CA . ASP A 1 134 ? -5.811 2.795 -9.472 1.00 92.44 134 ASP A CA 1
ATOM 957 C C . ASP A 1 134 ? -5.744 1.643 -8.453 1.00 92.44 134 ASP A C 1
ATOM 959 O O . ASP A 1 134 ? -4.671 1.292 -7.953 1.00 92.44 134 ASP A O 1
ATOM 963 N N . GLY A 1 135 ? -6.887 1.019 -8.154 1.00 94.12 135 GLY A N 1
ATOM 964 C CA . GLY A 1 135 ? -7.011 -0.054 -7.178 1.00 94.12 135 GLY A CA 1
ATOM 965 C C . GLY A 1 135 ? -6.881 0.441 -5.742 1.00 94.12 135 GLY A C 1
ATOM 966 O O . GLY A 1 135 ? -6.429 -0.314 -4.877 1.00 94.12 135 GLY A O 1
ATOM 967 N N . THR A 1 136 ? -7.235 1.705 -5.482 1.00 95.00 136 THR A N 1
ATOM 968 C CA . THR A 1 136 ? -7.101 2.326 -4.163 1.00 95.00 136 THR A CA 1
ATOM 969 C C . THR A 1 136 ? -8.424 2.813 -3.594 1.00 95.00 136 THR A C 1
ATOM 971 O O . THR A 1 136 ? -9.349 3.146 -4.326 1.00 95.00 136 THR A O 1
ATOM 974 N N . VAL A 1 137 ? -8.548 2.834 -2.268 1.00 94.38 137 VAL A N 1
ATOM 975 C CA . VAL A 1 137 ? -9.684 3.453 -1.576 1.00 94.38 137 VAL A CA 1
ATOM 976 C C . VAL A 1 137 ? -9.215 4.132 -0.298 1.00 94.38 137 VAL A C 1
ATOM 978 O O . VAL A 1 137 ? -8.476 3.544 0.490 1.00 94.38 137 VAL A O 1
ATOM 981 N N . SER A 1 138 ? -9.667 5.362 -0.069 1.00 92.88 138 SER A N 1
ATOM 982 C CA . SER A 1 138 ? -9.474 6.050 1.207 1.00 92.88 138 SER A CA 1
ATOM 983 C C . SER A 1 138 ? -10.714 5.897 2.079 1.00 92.88 138 SER A C 1
ATOM 985 O O . SER A 1 138 ? -11.832 6.146 1.627 1.00 92.88 138 SER A O 1
ATOM 987 N N . GLY A 1 139 ? -10.515 5.503 3.333 1.00 88.00 139 GLY A N 1
ATOM 988 C CA . GLY A 1 139 ? -11.594 5.315 4.299 1.00 88.00 139 GLY A CA 1
ATOM 989 C C . GLY A 1 139 ? -11.116 5.531 5.728 1.00 88.00 139 GLY A C 1
ATOM 990 O O . GLY A 1 139 ? -9.928 5.405 6.025 1.00 88.00 139 GLY A O 1
ATOM 991 N N . GLU A 1 140 ? -12.041 5.887 6.614 1.00 89.56 140 GLU A N 1
ATOM 992 C CA . GLU A 1 140 ? -11.772 5.932 8.050 1.00 89.56 140 GLU A CA 1
ATOM 993 C C . GLU A 1 140 ? -11.863 4.521 8.637 1.00 89.56 140 GLU A C 1
ATOM 995 O O . GLU A 1 140 ? -12.804 3.777 8.353 1.00 89.56 140 GLU A O 1
ATOM 1000 N N . VAL A 1 141 ? -10.874 4.149 9.446 1.00 87.56 141 VAL A N 1
ATOM 1001 C CA . VAL A 1 141 ? -10.873 2.874 10.164 1.00 87.56 141 VAL A CA 1
ATOM 1002 C C . VAL A 1 141 ? -11.872 2.963 11.323 1.00 87.56 141 VAL A C 1
ATOM 1004 O O . VAL A 1 141 ? -11.730 3.848 12.172 1.00 87.56 141 VAL A O 1
ATOM 1007 N N .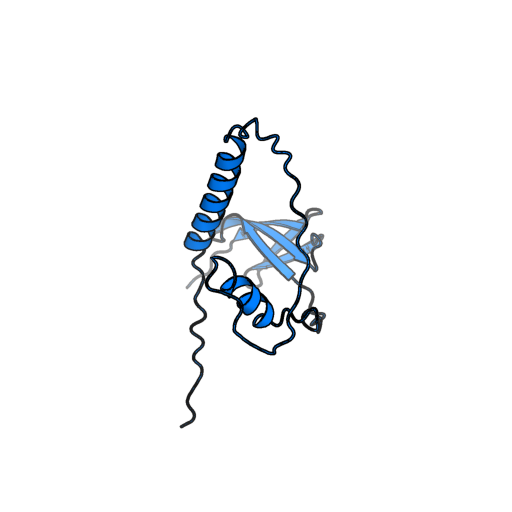 PRO A 1 142 ? -12.867 2.066 11.411 1.00 83.25 142 PRO A N 1
ATOM 1008 C CA . PRO A 1 142 ? -13.871 2.123 12.466 1.00 83.25 142 PRO A CA 1
ATOM 1009 C C . PRO A 1 142 ? -13.272 1.846 13.854 1.00 83.25 142 PRO A C 1
ATOM 1011 O O . PRO A 1 142 ? -12.281 1.130 14.005 1.00 83.25 142 PRO A O 1
ATOM 1014 N N . TYR A 1 143 ? -13.908 2.388 14.895 1.00 83.12 143 TYR A N 1
ATOM 1015 C CA . TYR A 1 143 ? -13.577 2.055 16.280 1.00 83.12 143 TYR A CA 1
ATOM 1016 C C . TYR A 1 143 ? -14.154 0.691 16.663 1.00 83.12 143 TYR A C 1
ATOM 1018 O O . TYR A 1 143 ? -15.370 0.498 16.629 1.00 83.12 143 TYR A O 1
ATOM 1026 N N . VAL A 1 144 ? -13.298 -0.224 17.115 1.00 71.94 144 VAL A N 1
ATOM 1027 C CA . VAL A 1 144 ? -13.726 -1.434 17.826 1.00 71.94 144 VAL A CA 1
ATOM 1028 C C . VAL A 1 144 ? -13.826 -1.119 19.321 1.00 71.94 144 VAL A C 1
ATOM 1030 O O . VAL A 1 144 ? -12.936 -0.485 19.886 1.00 71.94 144 VAL A O 1
ATOM 1033 N N . ARG A 1 145 ? -14.938 -1.493 19.965 1.00 61.91 145 ARG A N 1
ATOM 1034 C CA . ARG A 1 145 ? -15.029 -1.478 21.433 1.00 61.91 145 ARG A CA 1
ATOM 1035 C C . ARG A 1 145 ? -14.474 -2.808 21.936 1.00 61.91 145 ARG A C 1
ATOM 1037 O O . ARG A 1 145 ? -14.964 -3.842 21.491 1.00 61.91 145 ARG A O 1
ATOM 1044 N N . GLU A 1 146 ? -13.472 -2.756 22.809 1.00 59.16 146 GLU A N 1
ATOM 1045 C CA . GLU A 1 146 ? -12.993 -3.920 23.572 1.00 59.16 146 GLU A CA 1
ATOM 1046 C C . GLU A 1 146 ? -14.034 -4.406 24.591 1.00 59.16 146 GLU A C 1
ATOM 1048 O O . GLU A 1 146 ? -14.769 -3.552 25.151 1.00 59.16 146 GLU A O 1
#